Protein AF-A0ABD4UN98-F1 (afdb_monomer)

Sequence (65 aa):
MTLEQLAMTLSRKPEGLRMALLKPKSEWAKCLNTHKVYIGRRMYFPTEAVAHLFDSDLEAQGDRS

Solvent-accessible surface area (backbone atoms only — not comparable to full-atom values): 3822 Å² total; per-residue (Å²): 75,44,61,61,53,50,14,58,75,67,74,42,55,49,70,59,48,50,49,41,56,76,56,54,84,48,68,71,35,46,58,52,59,75,59,48,43,72,62,87,95,44,61,32,37,50,64,64,65,55,50,53,51,55,52,54,56,48,58,72,61,60,83,76,120

Radius of gyration: 12.31 Å; Cα contacts (8 Å, |Δi|>4): 55; chains: 1; bounding box: 21×22×40 Å

Foldseek 3Di:
DFLCVLCVVVVHDSVVLVVCLVVVPDPLSVQQNVQWDDDDPTIDGDPVSSVVSVVVVVVVVVVPD

Nearest P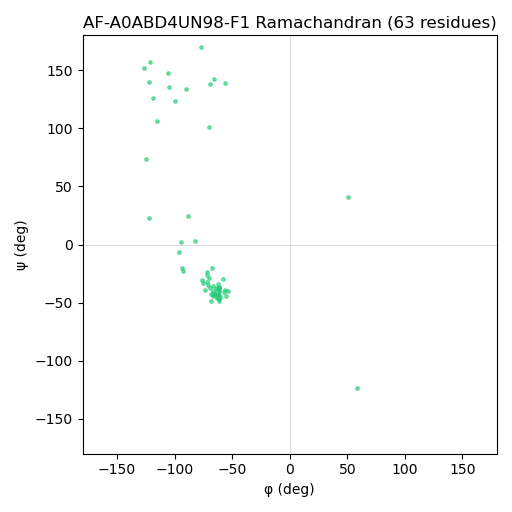DB structur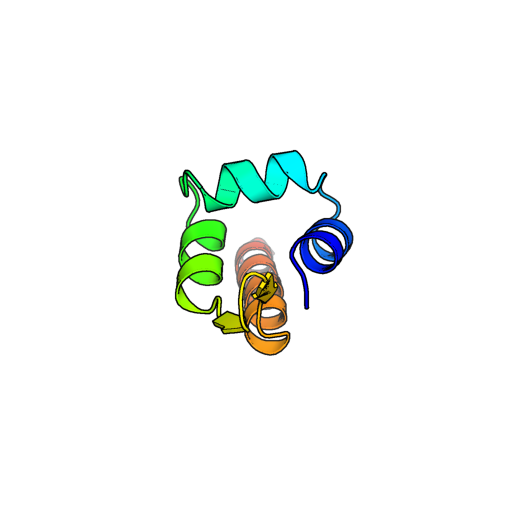es (foldseek):
  3g5s-assembly1_A  TM=5.721E-01  e=5.643E+00  Thermus thermophilus HB8
  4wj0-assembly1_A  TM=4.382E-01  e=5.643E+00  Pyrococcus horikoshii OT3

Secondary structure (DSSP, 8-state):
-BHHHHHHHTT--HHHHHHHHHS--SHHHHHHHHH-EEETTEEE--HHHHHHHHHHHHHHHHTT-

Organism: NCBI:txid95486

pLDDT: mean 85.85, std 14.45, range [40.41, 94.94]

Structure (mmCIF, N/CA/C/O backbone):
data_AF-A0ABD4UN98-F1
#
_entry.id   AF-A0ABD4UN98-F1
#
loop_
_atom_site.group_PDB
_atom_site.id
_atom_site.type_symbol
_atom_site.label_atom_id
_atom_site.label_alt_id
_atom_site.label_comp_id
_atom_site.label_asym_id
_atom_site.label_entity_id
_atom_site.label_seq_id
_atom_site.pdbx_PDB_ins_code
_atom_site.Cartn_x
_atom_site.Cartn_y
_atom_site.Cartn_z
_atom_site.occupancy
_atom_site.B_iso_or_equiv
_atom_site.auth_seq_id
_atom_site.auth_comp_id
_atom_site.auth_asym_id
_atom_site.auth_atom_id
_atom_site.pdbx_PDB_model_num
ATOM 1 N N . MET A 1 1 ? 2.982 -6.356 4.202 1.00 92.00 1 MET A N 1
ATOM 2 C CA . MET A 1 1 ? 4.089 -5.418 4.503 1.00 92.00 1 MET A CA 1
ATOM 3 C C . MET A 1 1 ? 3.583 -4.001 4.793 1.00 92.00 1 ME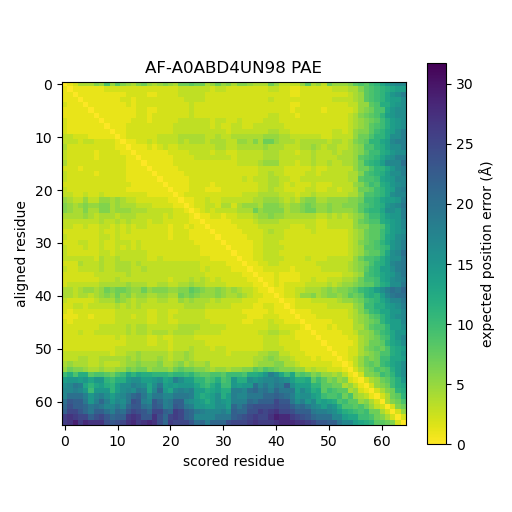T A C 1
ATOM 5 O O . MET A 1 1 ? 2.508 -3.644 4.319 1.00 92.00 1 MET A O 1
ATOM 9 N N . THR A 1 2 ? 4.306 -3.210 5.595 1.00 94.94 2 THR A N 1
ATOM 10 C CA . THR A 1 2 ? 3.999 -1.789 5.879 1.00 94.94 2 THR A CA 1
ATOM 11 C C . THR A 1 2 ? 4.414 -0.873 4.720 1.00 94.94 2 THR A C 1
ATOM 13 O O . THR A 1 2 ? 5.123 -1.297 3.811 1.00 94.94 2 THR A O 1
ATOM 16 N N . LEU A 1 3 ? 4.013 0.405 4.763 1.00 93.56 3 LEU A N 1
ATOM 17 C CA . LEU A 1 3 ? 4.462 1.419 3.797 1.00 93.56 3 LEU A CA 1
ATOM 18 C C . LEU A 1 3 ? 5.995 1.559 3.749 1.00 93.56 3 LEU A C 1
ATOM 20 O O . LEU A 1 3 ? 6.558 1.698 2.671 1.00 93.56 3 LEU A O 1
ATOM 24 N N . GLU A 1 4 ? 6.666 1.514 4.901 1.00 94.50 4 GLU A N 1
ATOM 25 C CA . GLU A 1 4 ? 8.131 1.606 5.000 1.00 94.50 4 GLU A CA 1
ATOM 26 C C . GLU A 1 4 ? 8.807 0.389 4.368 1.00 94.50 4 GLU A C 1
ATOM 28 O O . GLU A 1 4 ? 9.751 0.535 3.598 1.00 94.50 4 GLU A O 1
ATOM 33 N N . GLN A 1 5 ? 8.287 -0.810 4.645 1.00 94.69 5 GLN A N 1
ATOM 34 C CA . GLN A 1 5 ? 8.782 -2.043 4.037 1.00 94.69 5 GLN A CA 1
ATOM 35 C C . GLN A 1 5 ? 8.605 -2.025 2.521 1.00 94.69 5 GLN A C 1
ATOM 37 O O . GLN A 1 5 ? 9.554 -2.307 1.801 1.00 94.69 5 GLN A O 1
ATOM 42 N N . LEU A 1 6 ? 7.435 -1.603 2.036 1.00 94.06 6 LEU A N 1
ATOM 43 C CA . LEU A 1 6 ? 7.187 -1.455 0.605 1.00 94.06 6 LEU A CA 1
ATOM 44 C C . LEU A 1 6 ? 8.128 -0.425 -0.040 1.00 94.06 6 LEU A C 1
ATOM 46 O O . LEU A 1 6 ? 8.621 -0.645 -1.143 1.00 94.06 6 LEU A O 1
ATOM 50 N N . ALA A 1 7 ? 8.404 0.689 0.643 1.00 93.94 7 ALA A N 1
ATOM 51 C CA . ALA A 1 7 ? 9.349 1.696 0.168 1.00 93.94 7 ALA A CA 1
ATOM 52 C C . ALA A 1 7 ? 10.762 1.116 0.018 1.00 93.94 7 ALA A C 1
ATOM 54 O O . ALA A 1 7 ? 11.394 1.327 -1.016 1.00 93.94 7 ALA A O 1
ATOM 55 N N . MET A 1 8 ? 11.214 0.325 0.997 1.00 94.44 8 MET A N 1
ATOM 56 C CA . MET A 1 8 ? 12.488 -0.394 0.918 1.00 94.44 8 MET A CA 1
ATOM 57 C C . MET A 1 8 ? 12.505 -1.393 -0.245 1.00 94.44 8 MET A C 1
ATOM 59 O O . MET A 1 8 ? 13.449 -1.380 -1.029 1.00 94.44 8 MET A O 1
ATOM 63 N N . THR A 1 9 ? 11.451 -2.199 -0.415 1.00 92.75 9 THR A N 1
ATOM 64 C CA . THR A 1 9 ? 11.354 -3.179 -1.513 1.00 92.75 9 THR A CA 1
ATOM 65 C C . THR A 1 9 ? 11.384 -2.507 -2.888 1.00 92.75 9 THR A C 1
ATOM 67 O O . THR A 1 9 ? 12.047 -2.991 -3.798 1.00 92.75 9 THR A O 1
ATOM 70 N N . LEU A 1 10 ? 10.730 -1.354 -3.038 1.00 89.94 10 LEU A N 1
ATOM 71 C CA . LEU A 1 10 ? 10.729 -0.578 -4.282 1.00 89.94 10 LEU A CA 1
ATOM 72 C C . LEU A 1 10 ? 11.970 0.314 -4.453 1.00 89.94 10 LEU A C 1
ATOM 74 O O . LEU A 1 10 ? 12.024 1.081 -5.414 1.00 89.94 10 LEU A O 1
ATOM 78 N N . SER A 1 11 ? 12.936 0.270 -3.526 1.00 92.00 11 SER A N 1
ATOM 79 C CA . SER A 1 11 ? 14.102 1.169 -3.493 1.00 92.00 11 SER A CA 1
ATOM 80 C C . SER A 1 11 ? 13.721 2.658 -3.593 1.00 92.00 11 SER A C 1
ATOM 82 O O . SER A 1 11 ? 14.357 3.450 -4.291 1.00 92.00 11 SER A O 1
ATOM 84 N N . ARG A 1 12 ? 12.645 3.060 -2.904 1.00 89.19 12 ARG A N 1
ATOM 85 C CA . ARG A 1 12 ? 12.100 4.429 -2.892 1.00 89.19 12 ARG A CA 1
ATOM 86 C C . ARG A 1 12 ? 12.072 5.005 -1.480 1.00 89.19 12 ARG A C 1
ATOM 88 O O . ARG A 1 12 ? 11.984 4.285 -0.493 1.00 89.19 12 ARG A O 1
ATOM 95 N N . LYS A 1 13 ? 12.060 6.338 -1.378 1.00 94.69 13 LYS A N 1
ATOM 96 C CA . LYS A 1 13 ? 11.806 7.016 -0.097 1.00 94.69 13 LYS A CA 1
ATOM 97 C C . LYS A 1 13 ? 10.341 6.832 0.339 1.00 94.69 13 LYS A C 1
ATOM 99 O O . LYS A 1 13 ? 9.460 6.995 -0.516 1.00 94.69 13 LYS A O 1
ATOM 104 N N . PRO A 1 14 ? 10.055 6.570 1.630 1.00 94.25 14 PRO A N 1
ATOM 105 C CA . PRO A 1 14 ? 8.690 6.409 2.138 1.00 94.25 14 PRO A CA 1
ATOM 106 C C . PRO A 1 14 ? 7.762 7.582 1.807 1.00 94.25 14 PRO A C 1
ATOM 108 O O . PRO A 1 14 ? 6.616 7.370 1.411 1.00 94.25 14 PRO A O 1
ATOM 111 N N . GLU A 1 15 ? 8.253 8.819 1.889 1.00 94.44 15 GLU A N 1
ATOM 112 C CA . GLU A 1 15 ? 7.478 10.030 1.592 1.00 94.44 15 GLU A CA 1
ATOM 113 C C 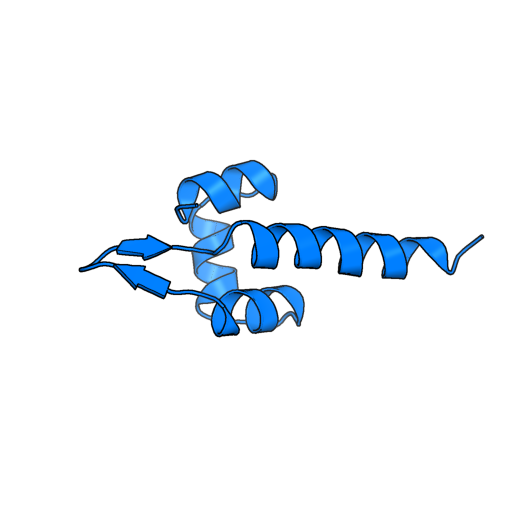. GLU A 1 15 ? 7.109 10.101 0.106 1.00 94.44 15 GLU A C 1
ATOM 115 O O . GLU A 1 15 ? 5.968 10.403 -0.251 1.00 94.44 15 GLU A O 1
ATOM 120 N N . GLY A 1 16 ? 8.062 9.770 -0.770 1.00 92.69 16 GLY A N 1
ATOM 121 C CA . GLY A 1 16 ? 7.846 9.731 -2.215 1.00 92.69 16 GLY A CA 1
ATOM 122 C C . GLY A 1 16 ? 6.848 8.645 -2.614 1.00 92.69 16 GLY A C 1
ATOM 123 O O . GLY A 1 16 ? 5.949 8.895 -3.419 1.00 92.69 16 GLY A O 1
ATOM 124 N N . LEU A 1 17 ? 6.954 7.461 -2.001 1.00 93.12 17 LEU A N 1
ATOM 125 C CA . LEU A 1 17 ? 5.990 6.379 -2.196 1.00 93.12 17 LEU A CA 1
ATOM 126 C C . LEU A 1 17 ? 4.597 6.785 -1.704 1.00 93.12 17 LEU A C 1
ATOM 128 O O . LEU A 1 17 ? 3.616 6.614 -2.427 1.00 93.12 17 LEU A O 1
ATOM 132 N N . ARG A 1 18 ? 4.502 7.386 -0.512 1.00 93.31 18 ARG A N 1
ATOM 133 C CA . ARG A 1 18 ? 3.236 7.892 0.030 1.00 93.31 18 ARG A CA 1
ATOM 134 C C . ARG A 1 18 ? 2.577 8.867 -0.936 1.00 93.31 18 ARG A C 1
ATOM 136 O O . ARG A 1 18 ? 1.375 8.768 -1.172 1.00 93.31 18 ARG A O 1
ATOM 143 N N . MET A 1 19 ? 3.350 9.781 -1.519 1.00 93.56 19 MET A N 1
ATOM 144 C CA . MET A 1 19 ? 2.808 10.742 -2.473 1.00 93.56 19 MET A CA 1
ATOM 145 C C . MET A 1 19 ? 2.330 10.098 -3.772 1.00 93.56 19 MET A C 1
ATOM 147 O O . MET A 1 19 ? 1.262 10.466 -4.264 1.00 93.56 19 MET A O 1
ATOM 151 N N . ALA A 1 20 ? 3.070 9.117 -4.293 1.00 91.75 20 ALA A N 1
ATOM 152 C CA . ALA A 1 20 ? 2.654 8.350 -5.465 1.00 91.75 20 ALA A CA 1
ATOM 153 C C . ALA A 1 20 ? 1.343 7.585 -5.214 1.00 91.75 20 ALA A C 1
ATOM 155 O O . ALA A 1 20 ? 0.484 7.537 -6.091 1.00 91.75 20 ALA A O 1
ATOM 156 N N . LEU A 1 21 ? 1.154 7.050 -4.004 1.00 92.00 21 LEU A N 1
ATOM 157 C CA . LEU A 1 21 ? -0.074 6.354 -3.613 1.00 92.00 21 LEU A CA 1
ATOM 158 C C .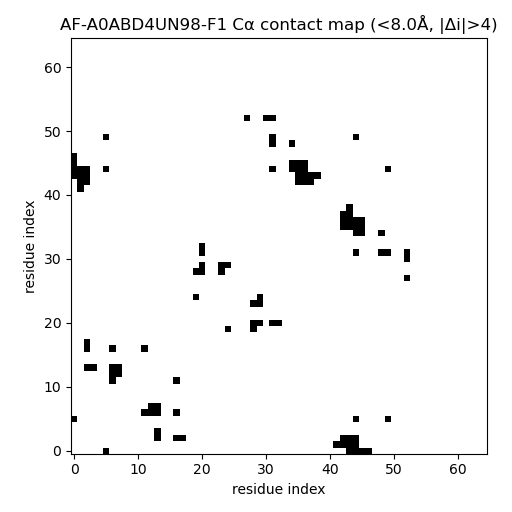 LEU A 1 21 ? -1.247 7.307 -3.333 1.00 92.00 21 LEU A C 1
ATOM 160 O O . LEU A 1 21 ? -2.388 6.944 -3.603 1.00 92.00 21 LEU A O 1
ATOM 164 N N . LEU A 1 22 ? -0.993 8.512 -2.809 1.00 92.00 22 LEU A N 1
ATOM 165 C CA . LEU A 1 22 ? -2.024 9.538 -2.582 1.00 92.00 22 LEU A CA 1
ATOM 166 C C . LEU A 1 22 ? -2.535 10.1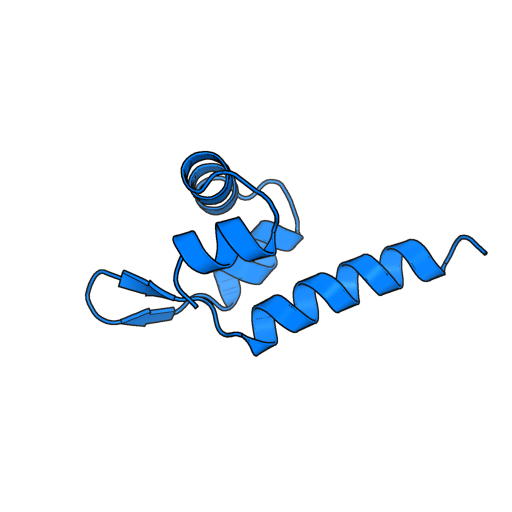56 -3.887 1.00 92.00 22 LEU A C 1
ATOM 168 O O . LEU A 1 22 ? -3.707 10.513 -3.980 1.00 92.00 22 LEU A O 1
ATOM 172 N N . LYS A 1 23 ? -1.656 10.311 -4.881 1.00 92.62 23 LYS A N 1
ATOM 173 C CA . LYS A 1 23 ? -1.980 10.860 -6.204 1.00 92.62 23 LYS A CA 1
ATOM 174 C C . LYS A 1 23 ? -1.547 9.866 -7.288 1.00 92.62 23 LYS A C 1
ATOM 176 O O . LYS A 1 23 ? -0.540 10.110 -7.959 1.00 92.62 23 LYS A O 1
ATOM 181 N N . PRO A 1 24 ? -2.279 8.750 -7.455 1.00 88.06 24 PRO A N 1
ATOM 182 C CA . PRO A 1 24 ? -1.879 7.679 -8.357 1.00 88.06 24 PRO A CA 1
ATOM 183 C C . PRO A 1 24 ? -2.003 8.127 -9.817 1.00 88.06 24 PRO A C 1
ATOM 185 O O . PRO A 1 24 ? -3.090 8.162 -10.391 1.00 88.06 24 PRO A O 1
ATOM 188 N N . LYS A 1 25 ? -0.864 8.489 -10.417 1.00 89.00 25 LYS A N 1
ATOM 189 C CA . LYS A 1 25 ? -0.744 8.801 -11.853 1.00 89.00 25 LYS A CA 1
ATOM 190 C C . LYS A 1 25 ? -0.341 7.589 -12.690 1.00 89.00 25 LYS A C 1
ATOM 192 O O . LYS A 1 25 ? -0.574 7.579 -13.890 1.00 89.00 25 LYS A O 1
ATOM 197 N N . SER A 1 26 ? 0.279 6.600 -12.059 1.00 87.44 26 SER A N 1
ATOM 198 C CA . SER A 1 26 ? 0.788 5.388 -12.689 1.00 87.44 26 SER A CA 1
ATOM 199 C C . SER A 1 26 ? -0.093 4.185 -12.366 1.00 87.44 26 SER A C 1
ATOM 201 O O . SER A 1 26 ? -0.638 4.087 -11.264 1.00 87.44 26 SER A O 1
ATOM 203 N N . GLU A 1 27 ? -0.188 3.244 -13.305 1.00 86.81 27 GLU A N 1
ATOM 204 C CA . GLU A 1 27 ? -1.002 2.032 -13.143 1.00 86.81 27 GLU A CA 1
ATOM 205 C C . GLU A 1 27 ? -0.528 1.165 -11.971 1.00 86.81 27 GLU A C 1
ATOM 207 O O . GLU A 1 27 ? -1.352 0.711 -11.181 1.00 86.81 27 GLU A O 1
ATOM 212 N N . TRP A 1 28 ? 0.788 1.062 -11.742 1.00 87.62 28 TRP A N 1
ATOM 213 C CA . TRP A 1 28 ? 1.337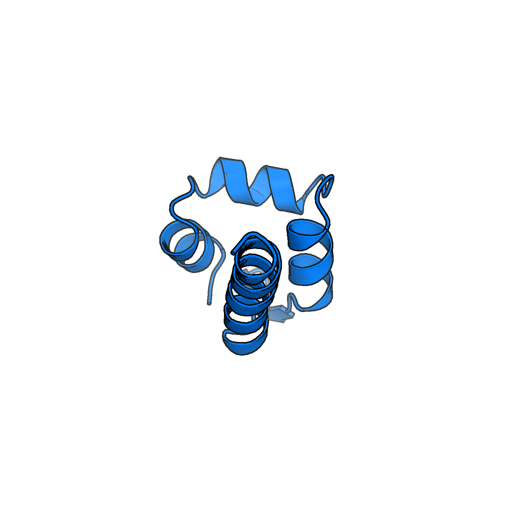 0.354 -10.578 1.00 87.62 28 TRP A CA 1
ATOM 214 C C . TRP A 1 28 ? 0.803 0.900 -9.241 1.00 87.62 28 TRP A C 1
ATOM 216 O O . TRP A 1 28 ? 0.489 0.143 -8.323 1.00 87.62 28 TRP A O 1
ATOM 226 N N . ALA A 1 29 ? 0.643 2.224 -9.129 1.00 91.31 29 ALA A N 1
ATOM 227 C CA . ALA A 1 29 ? 0.159 2.867 -7.910 1.00 91.31 29 ALA A CA 1
ATOM 228 C C . ALA A 1 29 ? -1.357 2.697 -7.740 1.00 91.31 29 ALA A C 1
ATOM 230 O O . ALA A 1 29 ? -1.846 2.643 -6.609 1.00 91.31 29 ALA A O 1
ATOM 231 N N . LYS A 1 30 ? -2.108 2.606 -8.846 1.00 91.06 30 LYS A N 1
ATOM 232 C CA . LYS A 1 30 ? -3.536 2.262 -8.824 1.00 91.06 30 LYS A CA 1
ATOM 233 C C . LYS A 1 30 ? -3.725 0.807 -8.391 1.00 91.06 30 LYS A C 1
ATOM 235 O O . LYS A 1 30 ? -4.473 0.570 -7.449 1.00 91.06 30 LYS A O 1
ATOM 240 N N . CYS A 1 31 ? -2.978 -0.123 -8.988 1.00 89.62 31 CYS A N 1
ATOM 241 C CA . CYS A 1 31 ? -3.015 -1.550 -8.662 1.00 89.62 31 CYS A CA 1
ATOM 242 C C . CYS A 1 31 ? -2.631 -1.825 -7.197 1.00 89.62 31 CYS A C 1
ATOM 244 O O . CYS A 1 31 ? -3.340 -2.525 -6.479 1.00 89.62 31 CYS A O 1
ATOM 246 N N . LEU A 1 32 ? -1.570 -1.204 -6.673 1.00 90.38 32 LEU A N 1
ATOM 247 C CA . LEU A 1 32 ? -1.249 -1.334 -5.244 1.00 90.38 32 LEU A CA 1
ATOM 248 C C . LEU A 1 32 ? -2.358 -0.792 -4.338 1.00 90.38 32 LEU A C 1
ATOM 250 O O . LEU A 1 32 ? -2.614 -1.338 -3.264 1.00 90.38 32 LEU A O 1
ATOM 254 N 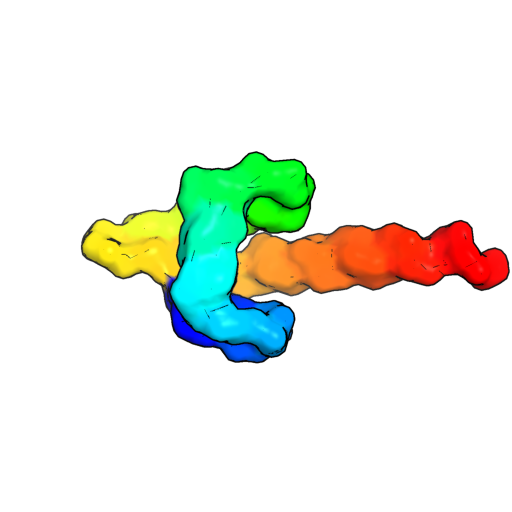N . ASN A 1 33 ? -3.015 0.293 -4.751 1.00 92.69 33 ASN A N 1
ATOM 255 C CA . ASN A 1 33 ? -4.071 0.899 -3.954 1.00 92.69 33 ASN A CA 1
ATOM 256 C C . ASN A 1 33 ? -5.341 0.041 -3.878 1.00 92.69 33 ASN A C 1
ATOM 258 O O . ASN A 1 33 ? -6.042 0.137 -2.871 1.00 92.69 33 ASN A O 1
ATOM 262 N N . THR A 1 34 ? -5.642 -0.776 -4.890 1.00 92.75 34 THR A N 1
ATOM 263 C CA . THR A 1 34 ? -6.810 -1.675 -4.862 1.00 92.75 34 THR A CA 1
ATOM 264 C C . THR A 1 34 ? -6.621 -2.844 -3.901 1.00 92.75 34 THR A C 1
ATOM 266 O O . THR A 1 34 ? -7.599 -3.344 -3.359 1.00 92.75 34 THR A O 1
ATOM 269 N N . HIS A 1 35 ? -5.374 -3.247 -3.646 1.00 93.12 35 HIS A N 1
ATOM 270 C CA . HIS A 1 35 ? -5.045 -4.378 -2.774 1.00 93.12 35 HIS A CA 1
ATOM 271 C C . HIS A 1 35 ? -4.703 -3.973 -1.334 1.00 93.12 35 HIS A C 1
ATOM 273 O O . HIS A 1 35 ? -4.493 -4.836 -0.483 1.00 93.12 35 HIS A O 1
ATOM 279 N N . LYS A 1 36 ? -4.604 -2.672 -1.038 1.00 92.88 36 LYS A N 1
ATOM 280 C CA . LYS A 1 36 ? -4.212 -2.200 0.295 1.00 92.88 36 LYS A CA 1
ATOM 281 C C . LYS A 1 36 ? -5.264 -2.565 1.344 1.00 92.88 36 LYS A C 1
ATOM 283 O O . LYS A 1 36 ? -6.466 -2.443 1.117 1.00 92.88 36 LYS A O 1
ATOM 288 N N . VAL A 1 37 ? -4.800 -2.914 2.536 1.00 94.56 37 VAL A N 1
ATOM 289 C CA . VAL A 1 37 ? -5.652 -3.264 3.675 1.00 94.56 37 VAL A CA 1
ATOM 290 C C . VAL A 1 37 ? -5.332 -2.344 4.845 1.00 94.56 37 VAL A C 1
ATOM 292 O O . VAL A 1 37 ? -4.172 -2.019 5.105 1.00 94.56 37 VAL A O 1
ATOM 295 N N . TYR A 1 38 ? -6.363 -1.916 5.566 1.00 94.44 38 TYR A N 1
ATOM 296 C CA . TYR A 1 38 ? -6.201 -1.171 6.810 1.00 94.44 38 TYR A CA 1
ATOM 297 C C . TYR A 1 38 ? -6.383 -2.111 7.995 1.00 94.44 38 TYR A C 1
ATOM 299 O O . TYR A 1 38 ? -7.427 -2.741 8.136 1.00 94.44 38 TYR A O 1
ATOM 307 N N . ILE A 1 39 ? -5.376 -2.172 8.865 1.00 93.25 39 ILE A N 1
ATOM 308 C CA . ILE A 1 39 ? -5.474 -2.853 10.157 1.00 93.25 39 ILE A CA 1
ATOM 309 C C . ILE A 1 39 ? -5.322 -1.775 11.227 1.00 93.25 39 ILE A C 1
ATOM 311 O O . ILE A 1 39 ? -4.250 -1.188 11.418 1.00 93.25 39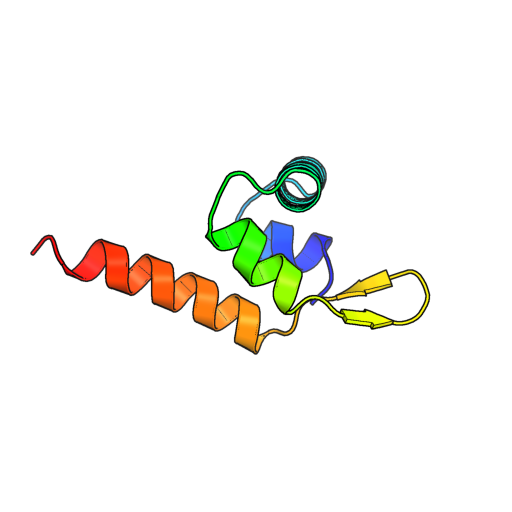 ILE A O 1
ATOM 315 N N . GLY A 1 40 ? -6.441 -1.440 11.870 1.00 93.19 40 GLY A N 1
ATOM 316 C CA . GLY A 1 40 ? -6.545 -0.255 12.715 1.00 93.19 40 GLY A CA 1
ATOM 317 C C . GLY A 1 40 ? -6.232 1.019 11.923 1.00 93.19 40 GLY A C 1
ATOM 318 O O . GLY A 1 40 ? -6.850 1.300 10.901 1.00 93.19 40 GLY A O 1
ATOM 319 N N . ARG A 1 41 ? -5.247 1.797 12.387 1.00 90.94 41 ARG A N 1
ATOM 320 C CA . ARG A 1 41 ? -4.805 3.047 11.731 1.00 90.94 41 ARG A CA 1
ATOM 321 C C . ARG A 1 41 ? -3.625 2.855 10.776 1.00 90.94 41 ARG A C 1
ATOM 323 O O . ARG A 1 41 ? -3.103 3.835 10.246 1.00 90.94 41 ARG A O 1
ATOM 330 N N . ARG A 1 42 ? -3.157 1.619 10.593 1.00 91.00 42 ARG A N 1
ATOM 331 C CA . ARG A 1 42 ? -1.970 1.313 9.789 1.00 91.00 42 ARG A CA 1
ATOM 332 C C . ARG A 1 42 ? -2.390 0.706 8.457 1.00 91.00 42 ARG A C 1
ATOM 334 O O . ARG A 1 42 ? -3.267 -0.151 8.394 1.00 91.00 42 ARG A O 1
ATOM 341 N N . MET A 1 43 ? -1.750 1.187 7.398 1.00 92.56 43 MET A N 1
ATOM 342 C CA . MET A 1 43 ? -1.916 0.672 6.046 1.00 92.56 43 MET A CA 1
ATOM 343 C C . MET A 1 43 ? -0.911 -0.445 5.790 1.00 92.56 43 MET A C 1
ATOM 345 O O . MET A 1 43 ? 0.283 -0.292 6.067 1.00 92.56 43 MET A O 1
ATOM 349 N N . TYR A 1 44 ? -1.412 -1.530 5.219 1.00 94.88 44 TYR A N 1
ATOM 350 C CA . TYR A 1 44 ? -0.654 -2.706 4.841 1.00 94.88 44 TYR A CA 1
ATOM 351 C C . TYR A 1 44 ? -0.899 -3.048 3.376 1.00 94.88 44 TYR A C 1
ATOM 353 O O . TYR A 1 44 ? -1.966 -2.786 2.822 1.00 94.88 44 TYR A O 1
ATOM 361 N N . PHE A 1 45 ? 0.105 -3.669 2.774 1.00 94.50 45 PHE A N 1
ATOM 362 C CA . PHE A 1 45 ? 0.075 -4.183 1.413 1.00 94.50 45 PHE A CA 1
ATOM 363 C C . PHE A 1 45 ? 0.301 -5.696 1.469 1.00 94.50 45 PHE A C 1
ATOM 365 O O . PHE A 1 45 ? 1.280 -6.113 2.103 1.00 94.50 45 PHE A O 1
ATOM 372 N N . PRO A 1 46 ? -0.584 -6.520 0.884 1.00 94.50 46 PRO A N 1
ATOM 373 C CA . PRO A 1 46 ? -0.360 -7.957 0.753 1.00 94.50 46 PRO A CA 1
ATOM 374 C C . PRO A 1 46 ? 0.954 -8.225 0.023 1.00 94.50 46 PRO A C 1
ATOM 376 O O . PRO A 1 46 ? 1.294 -7.512 -0.922 1.00 94.50 46 PRO A O 1
ATOM 379 N N . THR A 1 47 ? 1.712 -9.219 0.478 1.00 93.50 47 THR A N 1
ATOM 380 C CA . THR A 1 47 ? 3.012 -9.530 -0.131 1.00 93.50 47 THR A CA 1
ATOM 381 C C . THR A 1 47 ? 2.832 -10.047 -1.553 1.00 93.50 47 THR A C 1
ATOM 383 O O . THR A 1 47 ? 3.599 -9.685 -2.437 1.00 93.50 47 THR A O 1
ATOM 386 N N . GLU A 1 48 ? 1.767 -10.803 -1.784 1.00 91.25 48 GLU A N 1
ATOM 387 C CA . GLU A 1 48 ? 1.367 -11.370 -3.068 1.00 91.25 48 GLU A CA 1
ATOM 388 C C . GLU A 1 48 ? 1.064 -10.260 -4.080 1.00 91.25 48 GLU A C 1
ATOM 390 O O . GLU A 1 48 ? 1.580 -10.268 -5.190 1.00 91.25 48 GLU A O 1
ATOM 395 N N . ALA A 1 49 ? 0.308 -9.235 -3.672 1.00 90.12 49 ALA A N 1
ATOM 396 C CA . ALA A 1 49 ? 0.015 -8.082 -4.525 1.00 90.12 49 ALA A CA 1
ATOM 397 C C . ALA A 1 49 ? 1.284 -7.301 -4.906 1.00 90.12 49 ALA A C 1
ATOM 399 O O . ALA A 1 49 ? 1.378 -6.751 -6.001 1.00 90.12 49 ALA A O 1
ATOM 400 N N . VAL A 1 50 ? 2.264 -7.247 -4.001 1.00 91.00 50 VAL A N 1
ATOM 401 C CA . VAL A 1 50 ? 3.561 -6.618 -4.268 1.00 91.00 50 VAL A CA 1
ATOM 402 C C . VAL A 1 50 ? 4.413 -7.492 -5.188 1.00 91.00 50 VAL A C 1
ATOM 404 O O . VAL A 1 50 ? 5.049 -6.949 -6.080 1.00 91.00 50 VAL A O 1
ATOM 407 N N . ALA A 1 51 ? 4.395 -8.817 -5.035 1.00 91.44 51 ALA A N 1
ATOM 408 C CA . ALA A 1 51 ? 5.081 -9.742 -5.940 1.00 91.44 51 ALA A CA 1
ATOM 409 C C . ALA A 1 51 ? 4.534 -9.635 -7.373 1.00 91.44 51 ALA A C 1
ATOM 411 O O . ALA A 1 51 ? 5.301 -9.390 -8.299 1.00 91.44 51 ALA A O 1
ATOM 412 N N . HIS A 1 52 ? 3.206 -9.661 -7.535 1.00 88.06 52 HIS A N 1
ATOM 413 C CA . HIS A 1 52 ? 2.554 -9.483 -8.836 1.00 88.06 52 HIS A CA 1
ATOM 414 C C . HIS A 1 52 ? 2.901 -8.158 -9.518 1.00 88.06 52 HIS A C 1
ATOM 416 O O . HIS A 1 52 ? 2.918 -8.080 -10.747 1.00 88.06 52 HIS A O 1
ATOM 422 N N . LEU A 1 53 ? 3.183 -7.110 -8.738 1.00 86.00 53 LEU A N 1
ATOM 423 C CA . LEU A 1 53 ? 3.631 -5.844 -9.298 1.00 86.00 53 LEU A CA 1
ATOM 424 C C . LEU A 1 53 ? 4.991 -5.980 -9.993 1.00 86.00 53 LEU A C 1
ATOM 426 O O . LEU A 1 53 ? 5.165 -5.448 -11.086 1.00 86.00 53 LEU A O 1
ATOM 430 N N . PHE A 1 54 ? 5.930 -6.694 -9.374 1.00 84.81 54 PHE A N 1
ATOM 431 C CA . PHE A 1 54 ? 7.243 -6.940 -9.965 1.00 84.81 54 PHE A CA 1
ATOM 432 C C . PHE A 1 54 ? 7.164 -7.878 -11.166 1.00 84.81 54 PHE A C 1
ATOM 434 O O . PHE A 1 54 ? 7.858 -7.633 -12.148 1.00 84.81 54 PHE A O 1
ATOM 441 N N . ASP A 1 55 ? 6.291 -8.887 -11.123 1.00 83.38 55 ASP A N 1
ATOM 442 C CA . ASP A 1 55 ? 6.060 -9.780 -12.264 1.00 83.38 55 ASP A CA 1
ATOM 443 C C . ASP A 1 55 ? 5.504 -9.007 -13.469 1.00 83.38 55 ASP A C 1
ATOM 445 O O . ASP A 1 55 ? 5.992 -9.163 -14.585 1.00 83.38 55 ASP A O 1
ATOM 449 N N . SER A 1 56 ? 4.556 -8.091 -13.237 1.00 71.06 56 SER A N 1
ATOM 450 C CA . SER A 1 56 ? 3.978 -7.247 -14.297 1.00 71.06 56 SER A CA 1
ATOM 451 C C . SER A 1 56 ? 5.021 -6.326 -14.951 1.00 71.06 56 SER A C 1
ATOM 453 O O . SER A 1 56 ? 4.995 -6.116 -16.164 1.00 71.06 56 SER A O 1
ATOM 455 N N . ASP A 1 57 ? 5.953 -5.774 -14.164 1.00 62.62 57 ASP A N 1
ATOM 456 C CA . ASP A 1 57 ? 7.062 -4.959 -14.684 1.00 62.62 57 ASP A CA 1
ATOM 457 C C . ASP A 1 57 ? 8.110 -5.819 -15.431 1.00 62.62 57 ASP A C 1
ATOM 459 O O . ASP A 1 57 ? 8.706 -5.353 -16.406 1.00 62.62 57 ASP A O 1
ATOM 463 N N . LEU A 1 58 ? 8.315 -7.076 -15.015 1.00 57.09 58 LEU A N 1
ATOM 464 C CA . LEU A 1 58 ? 9.191 -8.055 -15.677 1.00 57.09 58 LEU A CA 1
ATOM 465 C C . LEU A 1 58 ? 8.638 -8.495 -17.038 1.00 57.09 58 LEU A C 1
ATOM 467 O O . LEU A 1 58 ? 9.386 -8.546 -18.015 1.00 57.09 58 LEU A O 1
ATOM 471 N N . GLU A 1 59 ? 7.332 -8.747 -17.132 1.00 55.12 59 GLU A N 1
ATOM 472 C CA . GLU A 1 59 ? 6.667 -9.072 -18.400 1.00 55.12 59 GLU A CA 1
ATOM 473 C C . GLU A 1 59 ? 6.731 -7.897 -19.390 1.00 55.12 59 GLU A C 1
ATOM 475 O O . GLU A 1 59 ? 6.991 -8.100 -20.576 1.00 55.12 59 GLU A O 1
ATOM 480 N N . ALA A 1 60 ? 6.615 -6.654 -18.906 1.00 53.38 60 ALA A N 1
ATOM 481 C CA . ALA A 1 60 ? 6.758 -5.456 -19.737 1.00 53.38 60 ALA A CA 1
ATOM 482 C C . ALA A 1 60 ? 8.193 -5.228 -20.269 1.00 53.38 60 ALA A C 1
ATOM 484 O O . ALA A 1 60 ? 8.374 -4.503 -21.252 1.00 53.38 60 ALA A O 1
ATOM 485 N N . GLN A 1 61 ? 9.216 -5.823 -19.643 1.00 50.97 61 GLN A N 1
ATOM 486 C CA . GLN A 1 61 ? 10.604 -5.801 -20.129 1.00 50.97 61 GLN A CA 1
ATOM 487 C C . GLN A 1 61 ? 10.975 -7.017 -20.993 1.00 50.97 61 GLN A C 1
ATOM 489 O O . GLN A 1 61 ? 11.931 -6.924 -21.765 1.00 50.97 61 GLN A O 1
ATOM 494 N N . GLY A 1 62 ? 10.230 -8.123 -20.904 1.00 48.94 62 GLY A N 1
ATOM 495 C CA . GLY A 1 62 ? 10.489 -9.358 -21.652 1.00 48.94 62 GLY A CA 1
ATOM 496 C C . GLY A 1 62 ? 10.184 -9.286 -23.154 1.00 48.94 62 GLY A C 1
ATOM 497 O O . GLY A 1 62 ? 10.804 -10.007 -23.929 1.00 48.94 62 GLY A O 1
ATOM 498 N N . ASP A 1 63 ? 9.306 -8.376 -23.586 1.00 45.34 63 ASP A N 1
ATOM 499 C CA . ASP A 1 63 ? 8.854 -8.232 -24.986 1.00 45.34 63 ASP A CA 1
ATOM 500 C C . ASP A 1 63 ? 9.738 -7.292 -25.844 1.00 45.34 63 ASP A C 1
ATOM 502 O O . ASP A 1 63 ? 9.296 -6.673 -26.810 1.00 45.34 63 ASP A O 1
ATOM 506 N N . ARG A 1 64 ? 11.012 -7.117 -25.468 1.00 48.53 64 ARG A N 1
ATOM 507 C CA . ARG A 1 64 ? 12.011 -6.338 -26.235 1.00 48.53 64 ARG A CA 1
ATOM 508 C C . ARG A 1 64 ? 13.252 -7.146 -26.637 1.00 48.53 64 ARG A C 1
ATOM 510 O O . ARG A 1 64 ? 14.302 -6.546 -26.872 1.00 48.53 64 ARG A O 1
ATOM 517 N N . SER A 1 65 ? 13.140 -8.473 -26.701 1.00 40.41 65 SER A N 1
ATOM 518 C CA . SER A 1 65 ? 14.233 -9.365 -27.126 1.00 40.41 65 SER A CA 1
ATOM 519 C C . SER A 1 65 ? 14.048 -9.835 -28.561 1.00 40.41 65 SER A C 1
ATOM 521 O O . SER A 1 65 ? 12.924 -10.277 -28.878 1.00 40.41 65 SER A O 1
#

Mean predicted aligned error: 5.69 Å